Protein AF-A0A3N5TTN4-F1 (afdb_monomer_lite)

Sequence (48 aa):
MAEIIHKEICFKLMNLAYTVHNILGSGLLESAYEEAMCIELRLSNIPF

Foldseek 3Di:
DDDDPCVPVVVVLVVQLVVLCVVVPDDDDPVSSVVSSVVSCVVVVHDD

pLDDT: mean 92.37, std 7.17, range [50.47, 96.5]

Secondary structure (DSSP, 8-state):
----TTHHHHHHHHHHHHHHHHHH-SSS-HHHHHHHHHHHHHHTT---

Structure (mmCIF, N/CA/C/O backbone):
data_AF-A0A3N5TTN4-F1
#
_entry.id   AF-A0A3N5TTN4-F1
#
loop_
_atom_site.group_PDB
_atom_site.id
_atom_site.type_symbol
_atom_site.label_atom_id
_atom_site.label_alt_id
_atom_site.label_comp_id
_atom_site.label_asym_id
_atom_site.label_entity_id
_atom_site.label_seq_id
_atom_site.pdbx_PDB_ins_code
_atom_site.Cartn_x
_atom_site.Cartn_y
_atom_site.Cartn_z
_atom_site.occupancy
_atom_site.B_iso_or_equiv
_atom_site.auth_seq_id
_atom_site.auth_comp_id
_atom_site.auth_asym_id
_atom_site.auth_atom_id
_atom_site.pdbx_PDB_model_num
ATOM 1 N N . MET A 1 1 ? 0.218 16.620 18.965 1.00 50.47 1 MET A N 1
ATOM 2 C CA . MET A 1 1 ? 0.007 15.486 18.039 1.00 50.47 1 MET A CA 1
ATOM 3 C C . MET A 1 1 ? -1.470 15.461 17.701 1.00 50.47 1 MET A C 1
ATOM 5 O O . MET A 1 1 ? -2.262 15.541 18.629 1.00 50.47 1 MET A O 1
ATOM 9 N N . ALA A 1 2 ? -1.833 15.470 16.417 1.00 79.25 2 ALA A N 1
ATOM 10 C CA . ALA A 1 2 ? -3.238 15.436 16.013 1.00 79.25 2 ALA A CA 1
ATOM 11 C C . ALA A 1 2 ? -3.854 14.081 16.387 1.00 79.25 2 ALA A C 1
ATOM 13 O O . ALA A 1 2 ? -3.224 13.038 16.196 1.00 79.25 2 ALA A O 1
ATOM 14 N N . GLU A 1 3 ? -5.061 14.097 16.945 1.00 85.75 3 GLU A N 1
ATOM 15 C CA . GLU A 1 3 ? -5.784 12.873 17.262 1.00 85.75 3 GLU A CA 1
ATOM 16 C C . GLU A 1 3 ? -6.364 12.288 15.970 1.00 85.75 3 GLU A C 1
ATOM 18 O O . GLU A 1 3 ? -7.143 12.933 15.269 1.00 85.75 3 GLU A O 1
ATOM 23 N N . ILE A 1 4 ? -5.940 11.074 15.616 1.00 85.56 4 ILE A N 1
ATOM 24 C CA . ILE A 1 4 ? -6.477 10.369 14.452 1.00 85.56 4 ILE A CA 1
ATOM 25 C C . ILE A 1 4 ? -7.820 9.765 14.861 1.00 85.56 4 ILE A C 1
ATOM 27 O O . ILE A 1 4 ? -7.856 8.819 15.649 1.00 85.56 4 ILE A O 1
ATOM 31 N N . ILE A 1 5 ? -8.902 10.311 14.306 1.00 89.69 5 ILE A N 1
ATOM 32 C CA . ILE A 1 5 ? -10.288 9.923 14.612 1.00 89.69 5 ILE A CA 1
ATOM 33 C C . ILE A 1 5 ? -10.557 8.472 14.180 1.00 89.69 5 ILE A C 1
ATOM 35 O O . ILE A 1 5 ? -11.130 7.689 14.933 1.00 89.69 5 ILE A O 1
ATOM 39 N N . HIS A 1 6 ? -10.073 8.075 12.998 1.00 88.44 6 HIS A N 1
ATOM 40 C CA . HIS A 1 6 ? -10.240 6.723 12.457 1.00 88.44 6 HIS A CA 1
ATOM 41 C C . HIS A 1 6 ? -8.889 6.020 12.295 1.00 88.44 6 HIS A C 1
ATOM 43 O O . HIS A 1 6 ? -8.367 5.869 11.194 1.00 88.44 6 HIS A O 1
ATOM 49 N N . LYS A 1 7 ? -8.298 5.585 13.413 1.00 91.56 7 LYS A N 1
ATOM 50 C CA . LYS A 1 7 ? -6.969 4.946 13.407 1.00 91.56 7 LYS A CA 1
ATOM 51 C C . LYS A 1 7 ? -6.911 3.731 12.486 1.00 91.56 7 LYS A C 1
ATOM 53 O O . LYS A 1 7 ? -5.991 3.626 11.686 1.00 91.56 7 LYS A O 1
ATOM 58 N N . GLU A 1 8 ? -7.899 2.847 12.570 1.00 91.50 8 GLU A N 1
ATOM 59 C CA . GLU A 1 8 ? -7.888 1.568 11.855 1.00 91.50 8 GLU A CA 1
ATOM 60 C C . GLU A 1 8 ? -7.857 1.739 10.329 1.00 91.50 8 GLU A C 1
ATOM 62 O O . GLU A 1 8 ? -6.993 1.168 9.662 1.00 91.50 8 GLU A O 1
ATOM 67 N N . ILE A 1 9 ? -8.722 2.599 9.775 1.00 91.88 9 ILE A N 1
ATOM 68 C CA . ILE A 1 9 ? -8.737 2.858 8.328 1.00 91.88 9 ILE A CA 1
ATOM 69 C C . ILE A 1 9 ? -7.472 3.594 7.874 1.00 91.88 9 ILE A C 1
ATOM 71 O O . ILE A 1 9 ? -6.935 3.276 6.818 1.00 91.88 9 ILE A O 1
ATOM 75 N N . CYS A 1 10 ? -6.940 4.518 8.683 1.00 93.12 10 CYS A N 1
ATOM 76 C CA . CYS A 1 10 ? -5.684 5.200 8.374 1.00 93.12 10 CYS A CA 1
ATOM 77 C C . CYS A 1 10 ? -4.503 4.224 8.318 1.00 93.12 10 CYS A C 1
ATOM 79 O O . CYS A 1 10 ? -3.706 4.289 7.384 1.00 93.12 10 CYS A O 1
ATOM 81 N N . PHE A 1 11 ? -4.401 3.298 9.277 1.00 93.88 11 PHE A N 1
ATOM 82 C CA . PHE A 1 11 ? -3.378 2.249 9.249 1.00 93.88 11 PHE A CA 1
ATOM 83 C C . PHE A 1 11 ? -3.549 1.327 8.039 1.00 93.88 11 PHE A C 1
ATOM 85 O O . PHE A 1 11 ? -2.560 0.982 7.393 1.00 93.88 11 PHE A O 1
ATOM 92 N N . LYS A 1 12 ? -4.792 0.976 7.687 1.00 94.56 12 LYS A N 1
ATOM 93 C CA . LYS A 1 12 ? -5.081 0.173 6.495 1.00 94.56 12 LYS A CA 1
ATOM 94 C C . LYS A 1 12 ? -4.633 0.891 5.218 1.00 94.56 12 LYS A C 1
ATOM 96 O O . LYS A 1 12 ? -3.913 0.297 4.427 1.00 94.56 12 LYS A O 1
ATOM 101 N N . LEU A 1 13 ? -4.970 2.171 5.055 1.00 94.62 13 LEU A N 1
ATOM 102 C CA . LEU A 1 13 ? -4.547 2.984 3.908 1.00 94.62 13 LEU A CA 1
ATOM 103 C C . LEU A 1 13 ? -3.025 3.106 3.804 1.00 94.62 13 LEU A C 1
ATOM 105 O O . LEU A 1 13 ? -2.481 2.958 2.713 1.00 94.62 13 LEU A O 1
ATOM 109 N N . MET A 1 14 ? -2.332 3.322 4.928 1.00 95.19 14 MET A N 1
ATOM 110 C CA . MET A 1 14 ? -0.868 3.332 4.943 1.00 95.19 14 MET A CA 1
ATOM 111 C C . MET A 1 14 ? -0.297 2.000 4.461 1.00 95.19 14 MET A C 1
ATOM 113 O O . MET A 1 14 ? 0.567 1.999 3.590 1.00 95.19 14 MET A O 1
ATOM 117 N N . ASN A 1 15 ? -0.794 0.872 4.972 1.00 96.25 15 ASN A N 1
ATOM 118 C CA . ASN A 1 15 ? -0.332 -0.445 4.533 1.00 96.25 15 ASN A CA 1
ATOM 119 C C . ASN A 1 15 ? -0.576 -0.685 3.037 1.00 96.25 15 ASN A C 1
ATOM 121 O O . ASN A 1 15 ? 0.291 -1.257 2.378 1.00 96.25 15 ASN A O 1
ATOM 125 N N . LEU A 1 16 ? -1.705 -0.225 2.487 1.00 96.25 16 LEU A N 1
ATOM 126 C CA . LEU A 1 16 ? -1.961 -0.309 1.044 1.00 96.25 16 LEU A CA 1
ATOM 127 C C . LEU A 1 16 ? -0.952 0.529 0.256 1.00 96.25 16 LEU A C 1
ATOM 129 O O . LEU A 1 16 ? -0.326 0.012 -0.662 1.00 96.25 16 LEU A O 1
ATOM 133 N N . ALA A 1 17 ? -0.695 1.774 0.665 1.00 95.44 17 ALA A N 1
ATOM 134 C CA . ALA A 1 17 ? 0.303 2.623 0.013 1.00 95.44 17 ALA A CA 1
ATOM 135 C C . ALA A 1 17 ? 1.720 2.018 0.071 1.00 95.44 17 ALA A C 1
ATOM 137 O O . ALA A 1 17 ? 2.442 2.027 -0.928 1.00 95.44 17 ALA A O 1
ATOM 138 N N . TYR A 1 18 ? 2.108 1.434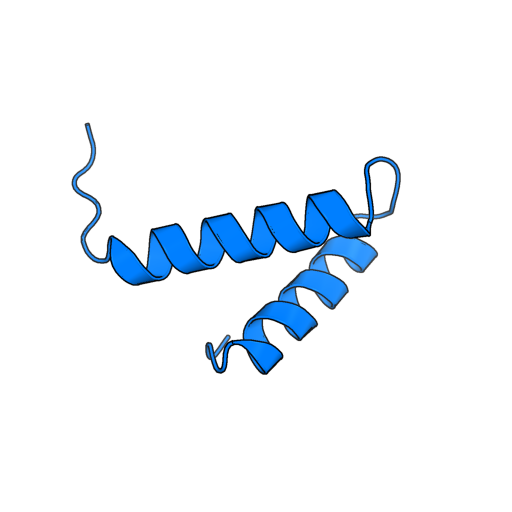 1.210 1.00 96.19 18 TYR A N 1
ATOM 139 C CA . TYR A 1 18 ? 3.366 0.690 1.327 1.00 96.19 18 TYR A CA 1
ATOM 140 C C . TYR A 1 18 ? 3.396 -0.540 0.420 1.00 96.19 18 TYR A C 1
ATOM 142 O O . TYR A 1 18 ? 4.432 -0.822 -0.173 1.00 96.19 18 TYR A O 1
ATOM 150 N N . THR A 1 19 ? 2.280 -1.254 0.284 1.00 96.38 19 THR A N 1
ATOM 151 C CA . THR A 1 19 ? 2.175 -2.432 -0.587 1.00 96.38 19 THR A CA 1
ATOM 152 C C . THR A 1 19 ? 2.362 -2.043 -2.050 1.00 96.38 19 THR A C 1
ATOM 154 O O . THR A 1 19 ? 3.210 -2.626 -2.724 1.00 96.38 19 THR A O 1
ATOM 157 N N . VAL A 1 20 ? 1.671 -0.993 -2.507 1.00 95.75 20 VAL A N 1
ATOM 158 C CA . VAL A 1 20 ? 1.855 -0.402 -3.841 1.00 95.75 20 VAL A CA 1
ATOM 159 C C . VAL A 1 20 ? 3.326 -0.043 -4.055 1.00 95.75 20 VAL A C 1
ATOM 161 O O . VAL A 1 20 ? 3.941 -0.508 -5.012 1.00 95.75 20 VAL A O 1
ATOM 164 N N . HIS A 1 21 ? 3.927 0.722 -3.140 1.00 94.81 21 HIS A N 1
ATOM 165 C CA . HIS A 1 21 ? 5.321 1.145 -3.267 1.00 94.81 21 HIS A CA 1
ATOM 166 C C . HIS A 1 21 ? 6.310 -0.031 -3.272 1.00 94.81 21 HIS A C 1
ATOM 168 O O . HIS A 1 21 ? 7.277 -0.016 -4.026 1.00 94.81 21 HIS A O 1
ATOM 174 N N . ASN A 1 22 ? 6.068 -1.065 -2.466 1.00 95.19 22 ASN A N 1
ATOM 175 C CA . ASN A 1 22 ? 6.938 -2.236 -2.384 1.00 95.19 22 ASN A CA 1
ATOM 176 C C . ASN A 1 22 ? 6.851 -3.122 -3.638 1.00 95.19 22 ASN A C 1
ATOM 178 O O . ASN A 1 22 ? 7.850 -3.708 -4.043 1.00 95.19 22 ASN A O 1
ATOM 182 N N . ILE A 1 23 ? 5.672 -3.217 -4.261 1.00 95.25 23 ILE A N 1
ATOM 183 C CA . ILE A 1 23 ? 5.469 -4.001 -5.488 1.00 95.25 23 ILE A CA 1
ATOM 184 C C . ILE A 1 23 ? 6.024 -3.262 -6.710 1.00 95.25 23 ILE A C 1
ATOM 186 O O . ILE A 1 23 ? 6.718 -3.857 -7.531 1.00 95.25 23 ILE A O 1
ATOM 190 N N . LEU A 1 24 ? 5.706 -1.974 -6.844 1.00 94.50 24 LEU A N 1
ATOM 191 C CA . LEU A 1 24 ? 6.074 -1.167 -8.011 1.00 94.50 24 LEU A CA 1
ATOM 192 C C . LEU A 1 24 ? 7.510 -0.636 -7.942 1.00 94.50 24 LEU A C 1
ATOM 194 O O . LEU A 1 24 ? 8.116 -0.367 -8.977 1.00 94.50 24 LEU A O 1
ATOM 198 N N . GLY A 1 25 ? 8.056 -0.479 -6.736 1.00 92.56 25 GLY A N 1
ATOM 199 C CA . GLY A 1 25 ? 9.331 0.188 -6.506 1.00 92.56 25 GLY A CA 1
ATOM 200 C C . GLY A 1 25 ? 9.234 1.700 -6.714 1.00 92.56 25 GLY A C 1
ATOM 201 O O . GLY A 1 25 ? 8.156 2.294 -6.643 1.00 92.56 25 GLY A O 1
ATOM 202 N N . SER A 1 26 ? 10.377 2.339 -6.958 1.00 88.88 26 SER A N 1
ATOM 203 C CA . SER A 1 26 ? 10.491 3.766 -7.274 1.00 88.88 26 SER A CA 1
ATOM 204 C C . SER A 1 26 ? 10.828 3.984 -8.755 1.00 88.88 26 SER A C 1
ATOM 206 O O . SER A 1 26 ? 11.495 3.159 -9.376 1.00 88.88 26 SER A O 1
ATOM 208 N N . GLY A 1 27 ? 10.389 5.113 -9.325 1.00 91.19 27 GLY A N 1
ATOM 209 C CA . GLY A 1 27 ? 10.760 5.530 -10.688 1.00 91.19 27 GLY A CA 1
ATOM 210 C C . GLY A 1 27 ? 9.669 5.385 -11.753 1.00 91.19 27 GLY A C 1
ATOM 211 O O . GLY A 1 27 ? 9.949 5.598 -12.931 1.00 91.19 27 GLY A O 1
ATOM 212 N N . LEU A 1 28 ? 8.437 5.052 -11.362 1.00 94.00 28 LEU A N 1
ATOM 213 C CA . LEU A 1 28 ? 7.279 5.067 -12.257 1.00 94.00 28 LEU A CA 1
ATOM 214 C C . LEU A 1 28 ? 6.566 6.424 -12.253 1.00 94.00 28 LEU A C 1
ATOM 216 O O . LEU A 1 28 ? 6.812 7.281 -11.404 1.00 94.00 28 LEU A O 1
ATOM 220 N N . LEU A 1 29 ? 5.670 6.606 -13.224 1.00 96.00 29 LEU A N 1
ATOM 221 C CA . LEU A 1 29 ? 4.797 7.774 -13.302 1.00 96.00 29 LEU A CA 1
ATOM 222 C C . LEU A 1 29 ? 3.747 7.743 -12.189 1.00 96.00 29 LEU A C 1
ATOM 224 O O . LEU A 1 29 ? 3.255 6.677 -11.825 1.00 96.00 29 LEU A O 1
ATOM 228 N N . GLU A 1 30 ? 3.347 8.921 -11.716 1.00 94.38 30 GLU A N 1
ATOM 229 C CA . GLU A 1 30 ? 2.317 9.075 -10.681 1.00 94.38 30 GLU A CA 1
ATOM 230 C C . GLU A 1 30 ? 1.006 8.361 -11.050 1.00 94.38 30 GLU A C 1
ATOM 232 O O . GLU A 1 30 ? 0.431 7.668 -10.215 1.00 94.38 30 GLU A O 1
ATOM 237 N N . SER A 1 31 ? 0.605 8.407 -12.326 1.00 96.44 31 SE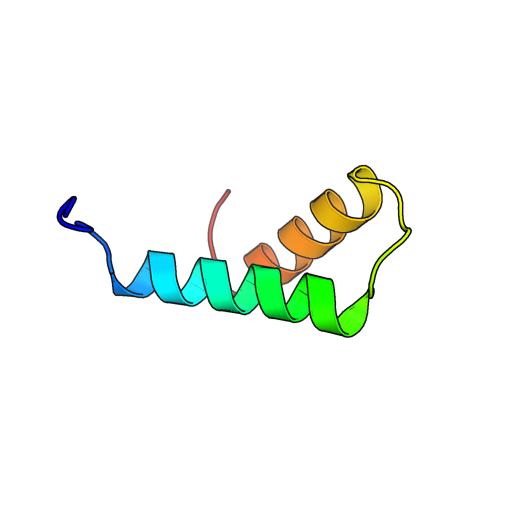R A N 1
ATOM 238 C CA . SER A 1 31 ? -0.585 7.707 -12.830 1.00 96.44 31 SER A CA 1
ATOM 239 C C . SER A 1 31 ? -0.548 6.193 -12.588 1.00 96.44 31 SER A C 1
ATOM 241 O O . SER A 1 31 ? -1.579 5.594 -12.304 1.00 96.44 31 SER A O 1
ATOM 243 N N . ALA A 1 32 ? 0.635 5.568 -12.627 1.00 95.62 32 ALA A N 1
ATOM 244 C CA . ALA A 1 32 ? 0.766 4.142 -12.330 1.00 95.62 32 ALA A CA 1
ATOM 245 C C . ALA A 1 32 ? 0.532 3.846 -10.838 1.00 95.62 32 ALA A C 1
ATOM 247 O O . ALA A 1 32 ? -0.076 2.830 -10.500 1.00 95.62 32 ALA A O 1
ATOM 248 N N . TYR A 1 33 ? 0.976 4.737 -9.943 1.00 95.81 33 TYR A N 1
ATOM 249 C CA . TYR A 1 33 ? 0.696 4.617 -8.509 1.00 95.81 33 TYR A CA 1
ATOM 250 C C . TYR A 1 33 ? -0.784 4.858 -8.205 1.00 95.81 33 TYR A C 1
ATOM 252 O O . TYR A 1 33 ? -1.345 4.147 -7.376 1.00 95.81 33 TYR A O 1
ATOM 260 N N . GLU A 1 34 ? -1.4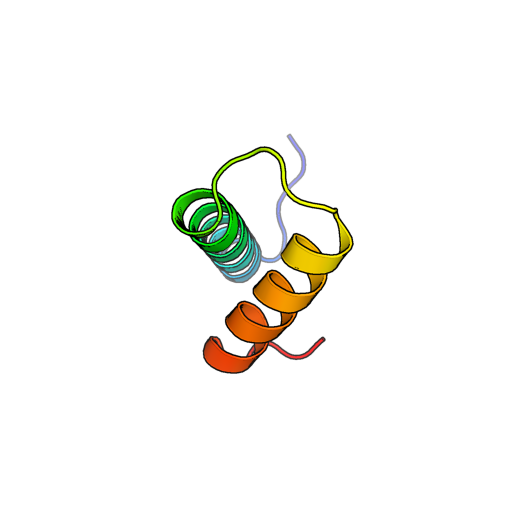25 5.812 -8.885 1.00 95.69 34 GLU A N 1
ATOM 261 C CA . GLU A 1 34 ? -2.858 6.081 -8.735 1.00 95.69 34 GLU A CA 1
ATOM 262 C C . GLU A 1 34 ? -3.704 4.868 -9.141 1.00 95.69 34 GLU A C 1
ATOM 264 O O . GLU A 1 34 ? -4.550 4.413 -8.365 1.00 95.69 34 GLU A O 1
ATOM 269 N N . GLU A 1 35 ? -3.441 4.288 -10.316 1.00 96.31 35 GLU A N 1
ATOM 270 C CA . GLU A 1 35 ? -4.156 3.094 -10.776 1.00 96.31 35 GLU A CA 1
ATOM 271 C C . GLU A 1 35 ? -3.938 1.903 -9.837 1.00 96.31 35 GLU A C 1
ATOM 273 O O . GLU A 1 35 ? -4.897 1.216 -9.471 1.00 96.31 35 GLU A O 1
ATOM 278 N N . ALA A 1 36 ? -2.700 1.679 -9.395 1.00 96.44 36 ALA A N 1
ATOM 279 C CA . ALA A 1 36 ? -2.381 0.609 -8.460 1.00 96.44 36 ALA A CA 1
ATOM 280 C C . ALA A 1 36 ? -3.054 0.807 -7.096 1.00 96.44 36 ALA A C 1
ATOM 282 O O . ALA A 1 36 ? -3.614 -0.139 -6.542 1.00 96.44 36 ALA A O 1
ATOM 283 N N . MET A 1 37 ? -3.088 2.038 -6.584 1.00 96.50 37 MET A N 1
ATOM 284 C CA . MET A 1 37 ? -3.797 2.357 -5.347 1.00 96.50 37 MET A CA 1
ATOM 285 C C . MET A 1 37 ? -5.305 2.119 -5.495 1.00 96.50 37 MET A C 1
ATOM 287 O O . MET A 1 37 ? -5.920 1.519 -4.617 1.00 96.50 37 MET A O 1
ATOM 291 N N . CYS A 1 38 ? -5.905 2.497 -6.628 1.00 95.94 38 CYS A N 1
ATOM 292 C CA . CYS A 1 38 ? -7.311 2.206 -6.921 1.00 95.94 38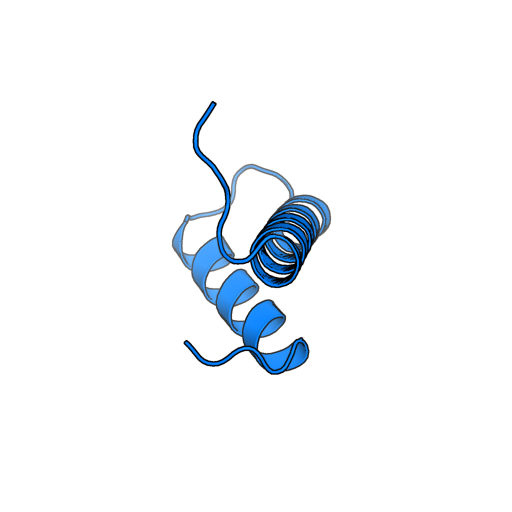 CYS A 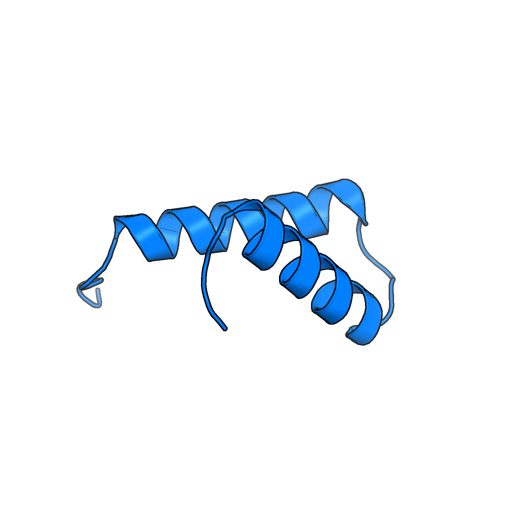CA 1
ATOM 293 C C . CYS A 1 38 ? -7.608 0.698 -6.938 1.00 95.94 38 CYS A C 1
ATOM 295 O O . CYS A 1 38 ? -8.669 0.263 -6.487 1.00 95.94 38 CYS A O 1
ATOM 297 N N . ILE A 1 39 ? -6.692 -0.116 -7.470 1.00 95.75 39 ILE A N 1
ATOM 298 C CA . ILE A 1 39 ? -6.811 -1.579 -7.453 1.00 95.75 39 ILE A CA 1
ATOM 299 C C . ILE A 1 39 ? -6.765 -2.099 -6.011 1.00 95.75 39 ILE A C 1
ATOM 301 O O . ILE A 1 39 ? -7.677 -2.819 -5.605 1.00 95.75 39 ILE A O 1
ATOM 305 N N . GLU A 1 40 ? -5.777 -1.682 -5.218 1.00 95.69 40 GLU A N 1
ATOM 306 C CA . GLU A 1 40 ? -5.615 -2.106 -3.821 1.00 95.69 40 GLU A CA 1
ATOM 307 C C . GLU A 1 40 ? -6.807 -1.708 -2.936 1.00 95.69 40 GLU A C 1
ATOM 309 O O . GLU A 1 40 ? -7.274 -2.495 -2.106 1.00 95.69 40 GLU A O 1
ATOM 314 N N . LEU A 1 41 ? -7.363 -0.512 -3.149 1.00 95.81 41 LEU A N 1
ATOM 315 C CA . LEU A 1 41 ? -8.577 -0.047 -2.476 1.00 95.81 41 LEU A CA 1
ATOM 316 C C . LEU A 1 41 ? -9.792 -0.912 -2.837 1.00 95.81 41 LEU A C 1
ATOM 318 O O . LEU A 1 41 ? -10.523 -1.337 -1.938 1.00 95.81 41 LEU A O 1
ATOM 322 N N . ARG A 1 42 ? -9.974 -1.248 -4.125 1.00 95.56 42 ARG A N 1
ATOM 323 C CA . ARG A 1 42 ? -11.048 -2.148 -4.585 1.00 95.56 42 ARG A CA 1
ATOM 324 C C . ARG A 1 42 ? -10.918 -3.545 -3.979 1.00 95.56 42 ARG A C 1
ATOM 326 O O . ARG A 1 42 ? -11.908 -4.078 -3.479 1.00 95.56 42 ARG A O 1
ATOM 333 N N . LEU A 1 43 ? -9.711 -4.115 -3.974 1.00 94.38 43 LEU A N 1
ATOM 334 C CA . LEU A 1 43 ? -9.428 -5.420 -3.361 1.00 94.38 43 LEU A CA 1
ATOM 335 C C . LEU A 1 43 ? -9.687 -5.409 -1.850 1.00 94.38 43 LEU A C 1
ATOM 337 O O . LEU A 1 43 ? -10.212 -6.372 -1.296 1.00 94.38 43 LEU A O 1
ATOM 341 N N . SER A 1 44 ? -9.388 -4.288 -1.196 1.00 92.69 44 SER A N 1
ATOM 342 C CA . SER A 1 44 ? -9.640 -4.072 0.231 1.00 92.69 44 SER A CA 1
ATOM 343 C C . SER A 1 44 ? -11.086 -3.708 0.580 1.00 92.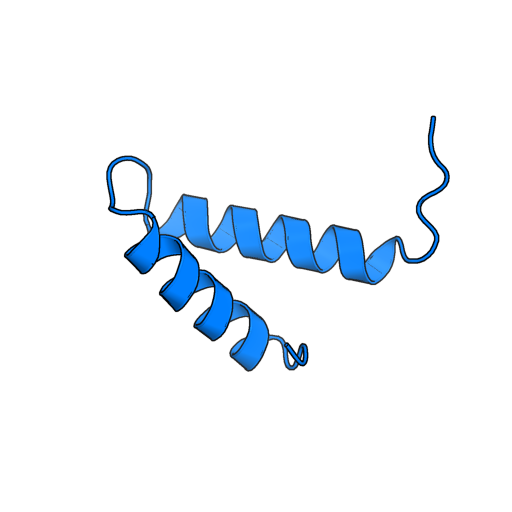69 44 SER A C 1
ATOM 345 O O . SER A 1 44 ? -11.372 -3.494 1.766 1.00 92.69 44 SER A O 1
ATOM 347 N N . ASN A 1 45 ? -11.969 -3.646 -0.425 1.00 94.19 45 ASN A N 1
ATOM 348 C CA . ASN A 1 45 ? -13.370 -3.236 -0.335 1.00 94.19 45 ASN A CA 1
ATOM 349 C C . ASN A 1 45 ? -13.555 -1.846 0.305 1.00 94.19 45 ASN A C 1
ATOM 351 O O . ASN A 1 45 ? -14.507 -1.604 1.044 1.00 94.19 45 ASN A O 1
ATOM 355 N N . ILE A 1 46 ? -12.610 -0.936 0.055 1.00 91.31 46 ILE A N 1
ATOM 356 C CA . ILE A 1 46 ? -12.667 0.447 0.528 1.00 91.31 46 ILE A CA 1
ATOM 357 C C . ILE A 1 46 ? -13.286 1.297 -0.589 1.00 91.31 46 ILE A C 1
ATOM 359 O O . ILE A 1 46 ? -12.735 1.317 -1.691 1.00 91.31 46 ILE A O 1
ATOM 363 N N . PRO A 1 47 ? -14.415 1.981 -0.341 1.00 87.12 47 PRO A N 1
ATOM 364 C CA . PRO A 1 47 ? -15.020 2.869 -1.327 1.00 87.12 47 PRO A CA 1
ATOM 365 C C . PRO A 1 47 ? -14.184 4.144 -1.515 1.00 87.12 47 PRO A C 1
ATOM 367 O O . PRO A 1 47 ? -13.672 4.689 -0.534 1.00 87.12 47 PRO A O 1
ATOM 370 N N . PHE A 1 48 ? -14.075 4.611 -2.763 1.00 84.00 48 PHE A N 1
ATOM 371 C CA . PHE A 1 48 ? -13.426 5.864 -3.159 1.00 84.00 48 PHE A CA 1
ATOM 372 C C . PHE A 1 48 ? -14.081 6.449 -4.413 1.00 84.00 48 PHE A C 1
ATOM 374 O O . PHE A 1 48 ? -14.670 5.659 -5.190 1.00 84.00 48 PHE A O 1
#

Radius of gyration: 11.99 Å; chains: 1; bounding box: 26×21×31 Å